Protein AF-G7EEY1-F1 (afdb_monomer_lite)

Sequence (114 aa):
MIKISQALYVRVALSIAIVAIVVTLLSSTLSYYSGLKEKKNTNYLLVQQLAQTMGKTAAIAAYLNDRELSQEIINGLLSNDLVQGASLEGEVNPKGEMDLFIASGSINKKKKLY

pLDDT: mean 75.81, std 14.01, range [40.0, 92.25]

Foldseek 3Di:
DDDVVVVVVVVVVVVVVVVVVVVVVVCVVVCVVVVVVVVVPVLVVVVVVVCVVLVVQLQVCLAVVPQVSNQVSQVVQQVDPSHFKDKGWHDQDPVNPDDTDIDIDGDPPVPDDD

Structure (mmCIF, N/CA/C/O backbone):
data_AF-G7EEY1-F1
#
_entry.id   AF-G7EEY1-F1
#
loop_
_atom_site.group_PDB
_atom_site.id
_atom_site.type_symbol
_atom_site.label_atom_id
_atom_site.label_alt_id
_atom_site.label_comp_id
_atom_site.label_asym_id
_atom_site.label_entity_id
_atom_site.label_seq_id
_atom_site.pdbx_PDB_ins_code
_atom_site.Cartn_x
_atom_site.Cartn_y
_atom_site.Cartn_z
_atom_site.occupancy
_atom_site.B_iso_or_equiv
_atom_site.auth_seq_id
_atom_site.auth_comp_id
_atom_site.auth_asym_id
_atom_site.auth_atom_id
_atom_site.pdbx_PDB_model_num
ATOM 1 N N . MET A 1 1 ? -29.458 -6.773 62.131 1.00 44.06 1 MET A N 1
ATOM 2 C CA . MET A 1 1 ? -29.624 -7.428 60.811 1.00 44.06 1 MET A CA 1
ATOM 3 C C . MET A 1 1 ? -29.709 -6.360 59.733 1.00 44.06 1 MET A C 1
ATOM 5 O O . MET A 1 1 ? -30.599 -5.522 59.774 1.00 44.06 1 MET A O 1
ATOM 9 N N . ILE A 1 2 ? -28.737 -6.350 58.825 1.00 49.78 2 ILE A N 1
ATOM 10 C CA . ILE A 1 2 ? -28.543 -5.340 57.778 1.00 49.78 2 ILE A CA 1
ATOM 11 C C . ILE A 1 2 ? -29.657 -5.467 56.725 1.00 49.78 2 ILE A C 1
ATOM 13 O O . ILE A 1 2 ? -29.683 -6.442 55.981 1.00 49.78 2 ILE A O 1
ATOM 17 N N . LYS A 1 3 ? -30.591 -4.506 56.671 1.00 56.91 3 LYS A N 1
ATOM 18 C CA . LYS A 1 3 ? -31.638 -4.443 55.626 1.00 56.91 3 LYS A CA 1
ATOM 19 C C . LYS A 1 3 ? -31.749 -3.091 54.902 1.00 56.91 3 LYS A C 1
ATOM 21 O O . LYS A 1 3 ? -32.408 -3.025 53.876 1.00 56.91 3 LYS A O 1
ATOM 26 N N . ILE A 1 4 ? -31.048 -2.044 55.356 1.00 56.56 4 ILE A N 1
ATOM 27 C CA . ILE A 1 4 ? -31.023 -0.729 54.683 1.00 56.56 4 ILE A CA 1
ATOM 28 C C . ILE A 1 4 ? -29.982 -0.656 53.546 1.00 56.56 4 ILE A C 1
ATOM 30 O O . ILE A 1 4 ? -30.215 0.017 52.546 1.00 56.56 4 ILE A O 1
ATOM 34 N N . SER A 1 5 ? -28.847 -1.362 53.643 1.00 56.47 5 SER A N 1
ATOM 35 C CA . SER A 1 5 ? -27.747 -1.208 52.672 1.00 56.47 5 SER A CA 1
ATOM 36 C C . SER A 1 5 ? -27.993 -1.888 51.320 1.00 56.47 5 SER A C 1
ATOM 38 O O . SER A 1 5 ? -27.432 -1.458 50.319 1.00 56.47 5 SER A O 1
ATOM 40 N N . GLN A 1 6 ? -28.850 -2.910 51.259 1.00 61.56 6 GLN A N 1
ATOM 41 C CA . GLN A 1 6 ? -29.102 -3.687 50.035 1.00 61.56 6 GLN A CA 1
ATOM 42 C C . GLN A 1 6 ? -29.752 -2.831 48.934 1.00 61.56 6 GLN A C 1
ATOM 44 O O . GLN A 1 6 ? -29.322 -2.861 47.786 1.00 61.56 6 GLN A O 1
ATOM 49 N N . ALA A 1 7 ? -30.730 -1.992 49.293 1.00 63.53 7 ALA A N 1
ATOM 50 C CA . ALA A 1 7 ? -31.387 -1.087 48.347 1.00 63.53 7 ALA A CA 1
ATOM 51 C C . ALA A 1 7 ? -30.442 0.009 47.820 1.00 63.53 7 ALA A C 1
ATOM 53 O O . ALA A 1 7 ? -30.568 0.444 46.676 1.00 63.53 7 ALA A O 1
ATOM 54 N N . LEU A 1 8 ? -29.470 0.430 48.638 1.00 73.06 8 LEU A N 1
ATOM 55 C CA . LEU A 1 8 ? -28.467 1.424 48.258 1.00 73.06 8 LEU A CA 1
ATOM 56 C C . LEU A 1 8 ? -27.470 0.842 47.244 1.00 73.06 8 LEU A C 1
ATOM 58 O O . LEU A 1 8 ? -27.193 1.469 46.223 1.00 73.06 8 LEU A O 1
ATOM 62 N N . TYR A 1 9 ? -27.007 -0.388 47.483 1.00 79.00 9 TYR A N 1
ATOM 63 C CA . TYR A 1 9 ? -26.114 -1.114 46.577 1.00 79.00 9 TYR A CA 1
ATOM 64 C C . TYR A 1 9 ? -26.742 -1.353 45.201 1.00 79.00 9 TYR A C 1
ATOM 66 O O . TYR A 1 9 ? -26.096 -1.107 44.185 1.00 79.00 9 TYR A O 1
ATOM 74 N N . VAL A 1 10 ? -28.012 -1.769 45.153 1.00 79.25 10 VAL A N 1
ATOM 75 C CA . VAL A 1 10 ? -28.720 -2.018 43.885 1.00 79.25 10 VAL A CA 1
ATOM 76 C C . VAL A 1 10 ? -28.840 -0.742 43.049 1.00 79.25 10 VAL A C 1
ATOM 78 O O . VAL A 1 10 ? -28.637 -0.770 41.837 1.00 79.25 10 VAL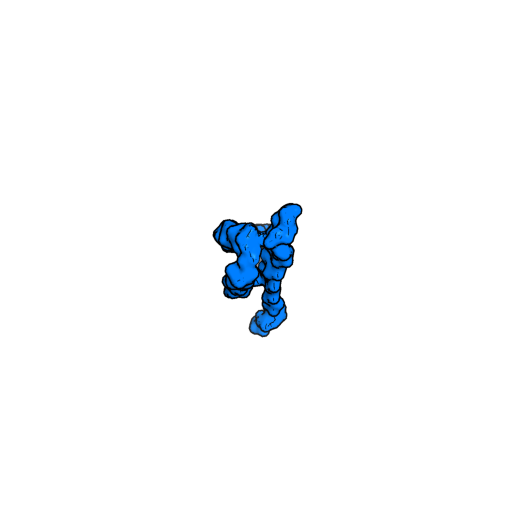 A O 1
ATOM 81 N N . ARG A 1 11 ? -29.113 0.400 43.689 1.00 82.38 11 ARG A N 1
ATOM 82 C CA . ARG A 1 11 ? -29.261 1.687 42.998 1.00 82.38 11 ARG A CA 1
ATOM 83 C C . ARG A 1 11 ? -27.939 2.182 42.410 1.00 82.38 11 ARG A C 1
ATOM 85 O O . ARG A 1 11 ? -27.918 2.694 41.297 1.00 82.38 11 ARG A O 1
ATOM 92 N N . VAL A 1 12 ? -26.839 1.989 43.138 1.00 85.44 12 VAL A N 1
ATOM 93 C CA . VAL A 1 12 ? -25.490 2.336 42.669 1.00 85.44 12 VAL A CA 1
ATOM 94 C C . VAL A 1 12 ? -25.050 1.408 41.534 1.00 85.44 12 VAL A C 1
ATOM 96 O O . VAL A 1 12 ? -24.562 1.890 40.513 1.00 85.44 12 VAL A O 1
ATOM 99 N N . ALA A 1 13 ? -25.283 0.099 41.663 1.00 86.62 13 ALA A N 1
ATOM 100 C CA . ALA A 1 13 ? -24.970 -0.873 40.617 1.00 86.62 13 ALA A CA 1
ATOM 101 C C . ALA A 1 13 ? -25.724 -0.579 39.308 1.00 86.62 13 ALA A C 1
ATOM 103 O O . ALA A 1 13 ? -25.133 -0.644 38.231 1.00 86.62 13 ALA A O 1
ATOM 104 N N . LEU A 1 14 ? -26.999 -0.182 39.401 1.00 86.12 14 LEU A N 1
ATOM 105 C CA . LEU A 1 14 ? -27.803 0.207 38.242 1.00 86.12 14 LEU A CA 1
ATOM 106 C C . LEU A 1 14 ? -27.230 1.446 37.535 1.00 86.12 14 LEU A C 1
ATOM 108 O O . LEU A 1 14 ? -27.119 1.458 36.311 1.00 86.12 14 LEU A O 1
ATOM 112 N N . SER A 1 15 ? -26.811 2.464 38.292 1.00 89.25 15 SER A N 1
ATOM 113 C CA . SER A 1 15 ? -26.184 3.666 37.726 1.00 89.25 15 SER A CA 1
ATOM 114 C C . SER A 1 15 ? -24.878 3.347 36.995 1.00 89.25 15 SER A C 1
ATOM 116 O O . SER A 1 15 ? -24.657 3.832 35.888 1.00 89.25 15 SER A O 1
ATOM 118 N N . ILE A 1 16 ? -24.030 2.495 37.578 1.00 89.19 16 ILE A N 1
ATOM 119 C CA . ILE A 1 16 ? -22.761 2.083 36.960 1.00 89.19 16 ILE A CA 1
ATOM 120 C C . ILE A 1 16 ? -23.021 1.284 35.676 1.00 89.19 16 ILE A C 1
ATOM 122 O O . ILE A 1 16 ? -22.350 1.518 34.672 1.00 89.19 16 ILE A O 1
ATOM 126 N N . ALA A 1 17 ? -24.020 0.395 35.674 1.00 89.19 17 ALA A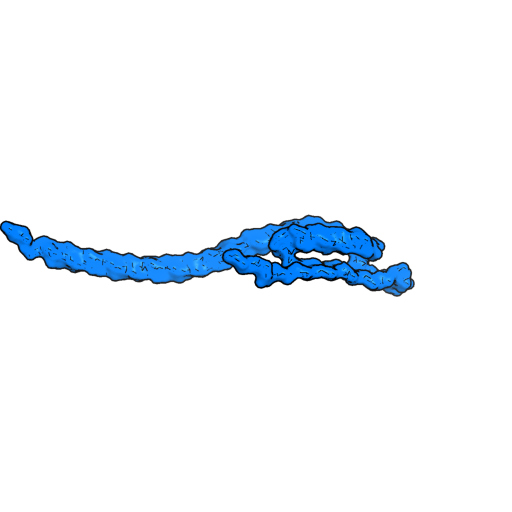 N 1
ATOM 127 C CA . ALA A 1 17 ? -24.393 -0.379 34.491 1.00 89.19 17 ALA A CA 1
ATOM 128 C C . ALA A 1 17 ? -24.844 0.520 33.327 1.00 89.19 17 ALA A C 1
ATOM 130 O O . ALA A 1 17 ? -24.420 0.316 32.191 1.00 89.19 17 ALA A O 1
ATOM 131 N N . ILE A 1 18 ? -25.645 1.554 33.606 1.00 90.00 18 ILE A N 1
ATOM 132 C CA . ILE A 1 18 ? -26.096 2.514 32.587 1.00 90.00 18 ILE A CA 1
ATOM 133 C C . ILE A 1 18 ? -24.907 3.291 32.009 1.00 90.00 18 ILE A C 1
ATOM 135 O O . ILE A 1 18 ? -24.782 3.412 30.790 1.00 90.00 18 ILE A O 1
ATOM 139 N N . VAL A 1 19 ? -24.006 3.781 32.866 1.00 90.94 19 VAL A N 1
ATOM 140 C CA . VAL A 1 19 ? -22.804 4.504 32.424 1.00 90.94 19 VAL A CA 1
ATOM 141 C C . VAL A 1 19 ? -21.909 3.604 31.574 1.00 90.94 19 VAL A C 1
ATOM 143 O O . VAL A 1 19 ? -21.447 4.035 30.520 1.00 90.94 19 VAL A O 1
ATOM 146 N N . ALA A 1 20 ? -21.712 2.348 31.977 1.00 88.38 20 ALA A N 1
ATOM 147 C CA . ALA A 1 20 ? -20.924 1.388 31.213 1.00 88.38 20 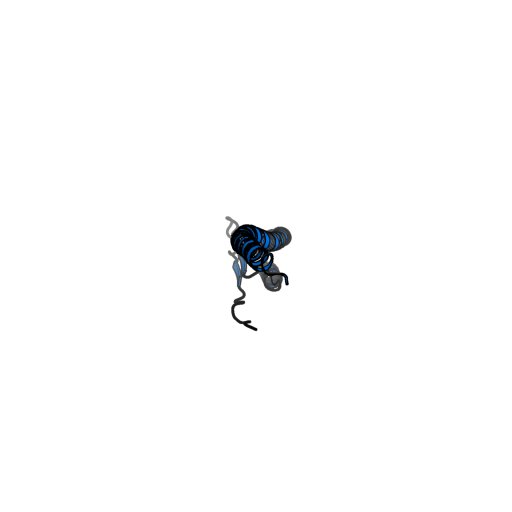ALA A CA 1
ATOM 148 C C . ALA A 1 20 ? -21.490 1.184 29.799 1.00 88.38 20 ALA A C 1
ATOM 150 O O . ALA A 1 20 ? -20.734 1.270 28.835 1.00 88.38 20 ALA A O 1
ATOM 151 N N . ILE A 1 21 ? -22.810 1.013 29.656 1.00 88.88 21 ILE A N 1
ATOM 152 C CA . ILE A 1 21 ? -23.468 0.860 28.345 1.00 88.88 21 ILE A CA 1
ATOM 153 C C . ILE A 1 21 ? -23.203 2.079 27.451 1.00 88.88 21 ILE A C 1
ATOM 155 O O . ILE A 1 21 ? -22.823 1.927 26.289 1.00 88.88 21 ILE A O 1
ATOM 159 N N . VAL A 1 22 ? -23.355 3.291 27.991 1.00 89.12 22 VAL A N 1
ATOM 160 C CA . VAL A 1 22 ? -23.116 4.534 27.240 1.00 89.12 22 VAL A CA 1
ATOM 161 C C . VAL A 1 22 ? -21.650 4.651 26.818 1.00 89.12 22 VAL A C 1
ATOM 163 O O . VAL A 1 22 ? -21.366 4.954 25.658 1.00 89.12 22 VAL A O 1
ATOM 166 N N . VAL A 1 23 ? -20.712 4.353 27.720 1.00 85.75 23 VAL A N 1
ATOM 167 C CA . VAL A 1 23 ? -19.270 4.375 27.428 1.00 85.75 23 VAL A CA 1
ATOM 168 C C . VAL A 1 23 ? -18.907 3.341 26.362 1.00 85.75 23 VAL A C 1
ATOM 170 O O . VAL A 1 23 ? -18.135 3.655 25.459 1.00 85.75 23 VAL A O 1
ATOM 173 N N . THR A 1 24 ? -19.488 2.140 26.398 1.00 83.00 24 THR A N 1
ATOM 174 C CA . THR A 1 24 ? -19.264 1.110 25.372 1.00 83.00 24 THR A CA 1
ATOM 175 C C . THR A 1 24 ? -19.789 1.547 24.003 1.00 83.00 24 THR A C 1
ATOM 177 O O . THR A 1 24 ? -19.101 1.354 23.001 1.00 83.00 24 THR A O 1
ATOM 180 N N . LEU A 1 25 ? -20.961 2.186 23.937 1.00 82.38 25 LEU A N 1
ATOM 181 C CA . LEU A 1 25 ? -21.525 2.693 22.679 1.00 82.38 25 LEU A CA 1
ATOM 182 C C . LEU A 1 25 ? -20.683 3.835 22.083 1.00 82.38 25 LEU A C 1
ATOM 184 O O . LEU A 1 25 ? -20.397 3.835 20.881 1.00 82.38 25 LEU A O 1
ATOM 188 N N . LEU A 1 26 ? -20.231 4.771 22.921 1.00 80.19 26 LEU A N 1
ATOM 189 C CA . LEU A 1 26 ? -19.333 5.859 22.516 1.00 80.19 26 LEU A CA 1
ATOM 190 C C . LEU A 1 26 ? -17.949 5.337 22.103 1.00 80.19 26 LEU A C 1
ATOM 192 O O . LEU A 1 26 ? -17.387 5.771 21.101 1.00 80.19 26 LEU A O 1
ATOM 196 N N . SER A 1 27 ? -17.406 4.364 22.836 1.00 75.31 27 SER A N 1
ATOM 197 C CA . SER A 1 27 ? -16.119 3.737 22.520 1.00 75.31 27 SER A CA 1
ATOM 198 C C . SER A 1 27 ? -16.176 2.934 21.219 1.00 75.31 27 SER A C 1
ATOM 200 O O . SER A 1 27 ? -15.231 2.985 20.431 1.00 75.31 27 SER A O 1
ATOM 202 N N . SER A 1 28 ? -17.295 2.257 20.944 1.00 71.94 28 SER A N 1
ATOM 203 C CA . SER A 1 28 ? -17.533 1.548 19.682 1.00 71.94 28 SER A CA 1
ATOM 204 C C . SER A 1 28 ? -17.548 2.511 18.492 1.00 71.94 28 SER A C 1
ATOM 206 O O . SER A 1 28 ? -16.879 2.275 17.487 1.00 71.94 28 SER A O 1
ATOM 208 N N . THR A 1 29 ? -18.233 3.649 18.625 1.00 67.06 29 THR A N 1
ATOM 209 C CA . THR A 1 29 ? -18.313 4.664 17.562 1.00 67.06 29 THR A CA 1
ATOM 210 C C . THR A 1 29 ? -16.983 5.385 17.326 1.00 67.06 29 THR A C 1
ATOM 212 O O . THR A 1 29 ? -16.582 5.554 16.173 1.00 67.06 29 THR A O 1
ATOM 215 N N . LEU A 1 30 ? -16.247 5.732 18.388 1.00 64.50 30 LEU A N 1
ATOM 216 C CA . LEU A 1 30 ? -14.889 6.287 18.291 1.00 64.50 30 LEU A CA 1
ATOM 217 C C . LEU A 1 30 ? -13.893 5.283 17.699 1.00 64.50 30 LEU A C 1
ATOM 219 O O . LEU A 1 30 ? -13.134 5.629 16.795 1.00 64.50 30 LEU A O 1
ATOM 223 N N . SER A 1 31 ? -13.919 4.028 18.153 1.00 61.41 31 SER A N 1
ATOM 224 C CA . SER A 1 31 ? -13.040 2.971 17.633 1.00 61.41 31 SER A CA 1
ATOM 225 C C . SER A 1 31 ? -13.340 2.635 16.177 1.00 61.41 31 SER A C 1
ATOM 227 O O . SER A 1 31 ? -12.419 2.340 15.420 1.00 61.41 31 SER A O 1
ATOM 229 N N . TYR A 1 32 ? -14.603 2.713 15.756 1.00 61.62 32 TYR A N 1
ATOM 230 C CA . TYR A 1 32 ? -14.983 2.533 14.358 1.00 61.62 32 TYR A CA 1
ATOM 231 C C . TYR A 1 32 ? -14.384 3.631 13.468 1.00 61.62 32 TYR A C 1
ATOM 233 O O . TYR A 1 32 ? -13.794 3.328 12.429 1.00 61.62 32 TYR A O 1
ATOM 241 N N . TYR A 1 33 ? -14.455 4.895 13.900 1.00 58.03 33 TYR A N 1
ATOM 242 C CA . TYR A 1 33 ? -13.888 6.022 13.152 1.00 58.03 33 TYR A CA 1
ATOM 243 C C . TYR A 1 33 ? -12.351 6.021 13.136 1.00 58.03 33 TYR A C 1
ATOM 245 O O . TYR A 1 33 ? -11.747 6.258 12.086 1.00 58.03 33 TYR A O 1
ATOM 253 N N . SER A 1 34 ? -11.712 5.713 14.266 1.00 53.88 34 SER A N 1
ATOM 254 C CA . SER A 1 34 ? -10.248 5.661 14.375 1.00 53.88 34 SER A CA 1
ATOM 255 C C . SER A 1 34 ? -9.660 4.427 13.679 1.00 53.88 34 SER A C 1
ATOM 257 O O . SER A 1 34 ? -8.716 4.539 12.896 1.00 53.88 34 SER A O 1
ATOM 259 N N . GLY A 1 35 ? -10.270 3.252 13.860 1.00 53.38 35 GLY A N 1
ATOM 260 C CA . GLY A 1 35 ? -9.774 1.985 13.316 1.00 53.38 35 GLY A CA 1
ATOM 261 C C . GLY A 1 35 ? -9.863 1.878 11.791 1.00 53.38 35 GLY A C 1
ATOM 262 O O . GLY A 1 35 ? -9.016 1.236 11.166 1.00 53.38 35 GLY A O 1
ATOM 263 N N . LEU A 1 36 ? -10.842 2.536 11.161 1.00 50.97 36 LEU A N 1
ATOM 264 C CA . LEU A 1 36 ? -10.952 2.580 9.697 1.00 50.97 36 LEU A CA 1
ATOM 265 C C . LEU A 1 36 ? -9.885 3.464 9.045 1.00 50.97 36 LEU A C 1
ATOM 267 O O . LEU A 1 36 ? -9.450 3.170 7.927 1.00 50.97 36 LEU A O 1
ATOM 271 N N . LYS A 1 37 ? -9.451 4.528 9.727 1.00 50.91 37 LYS A N 1
ATOM 272 C CA . LYS A 1 37 ? -8.423 5.437 9.209 1.00 50.91 37 LYS A CA 1
ATOM 273 C C . LYS A 1 37 ? -7.022 4.850 9.373 1.00 50.91 37 LYS A C 1
ATOM 275 O O . LYS A 1 37 ? -6.200 4.981 8.472 1.00 50.91 37 LYS A O 1
ATOM 280 N N . GLU A 1 38 ? -6.790 4.113 10.454 1.00 51.84 38 GLU A N 1
ATOM 281 C CA . GLU A 1 38 ? -5.497 3.490 10.748 1.00 51.84 38 GLU A CA 1
ATOM 282 C C . GLU A 1 38 ? -5.228 2.243 9.886 1.00 51.84 38 GLU A C 1
ATOM 284 O O . GLU A 1 38 ? -4.149 2.104 9.311 1.00 51.84 38 GLU A O 1
ATOM 289 N N . LYS A 1 39 ? -6.237 1.385 9.662 1.00 50.72 39 LYS A N 1
ATOM 290 C CA . LYS A 1 39 ? -6.072 0.168 8.838 1.00 50.72 39 LYS A CA 1
ATOM 291 C C . LYS A 1 39 ? -5.864 0.440 7.343 1.00 50.72 39 LYS A C 1
ATOM 293 O O . LYS A 1 39 ? -5.281 -0.394 6.646 1.00 50.72 39 LYS A O 1
ATOM 298 N N . LYS A 1 40 ? -6.327 1.588 6.838 1.00 52.03 40 LYS A N 1
ATOM 299 C CA . LYS A 1 40 ? -6.120 1.991 5.437 1.00 52.03 40 LYS A CA 1
ATOM 300 C C . LYS A 1 40 ? -4.775 2.682 5.211 1.00 52.03 40 LYS A C 1
ATOM 302 O O . LYS A 1 40 ? -4.174 2.470 4.162 1.00 52.03 40 LYS A O 1
ATOM 307 N N . ASN A 1 41 ? -4.289 3.460 6.178 1.00 55.19 41 ASN A N 1
ATOM 308 C CA . ASN A 1 41 ? -3.089 4.274 5.986 1.00 55.19 41 ASN A CA 1
ATOM 309 C C . ASN A 1 41 ? -1.816 3.418 5.871 1.00 55.19 41 ASN A C 1
ATOM 311 O O . ASN A 1 41 ? -1.003 3.643 4.981 1.00 55.19 41 ASN A O 1
ATOM 315 N N . THR A 1 42 ? -1.672 2.379 6.700 1.00 59.56 42 THR A N 1
ATOM 316 C CA . THR A 1 42 ? -0.457 1.544 6.705 1.00 59.56 42 THR A CA 1
ATOM 317 C C . THR A 1 42 ? -0.290 0.735 5.417 1.00 59.56 42 THR A C 1
ATOM 319 O O . THR A 1 42 ? 0.791 0.720 4.839 1.00 59.56 42 THR A O 1
ATOM 322 N N . ASN A 1 43 ? -1.360 0.110 4.910 1.00 63.03 43 ASN A N 1
ATOM 323 C CA . ASN A 1 43 ? -1.286 -0.661 3.662 1.00 63.03 43 ASN A CA 1
ATOM 324 C C . ASN A 1 43 ? -1.063 0.234 2.437 1.00 63.03 43 ASN A C 1
ATOM 326 O O . ASN A 1 43 ? -0.317 -0.138 1.535 1.00 63.03 43 ASN A O 1
ATOM 330 N N . TYR A 1 44 ? -1.673 1.424 2.413 1.00 68.88 44 TYR A N 1
ATOM 331 C CA . TYR A 1 44 ? -1.499 2.358 1.303 1.00 68.88 44 TYR A CA 1
ATOM 332 C C . TYR A 1 44 ? -0.062 2.882 1.219 1.00 68.88 44 TYR A C 1
ATOM 334 O O . TYR A 1 44 ? 0.503 2.931 0.131 1.00 68.88 44 TYR A O 1
ATOM 342 N N . LEU A 1 45 ? 0.558 3.198 2.360 1.00 77.88 45 LEU A N 1
ATOM 343 C CA . LEU A 1 45 ? 1.954 3.639 2.405 1.00 77.88 45 LEU A CA 1
ATOM 344 C C . LEU A 1 45 ? 2.918 2.561 1.894 1.00 77.88 45 LEU A C 1
ATOM 346 O O . LEU A 1 45 ? 3.835 2.878 1.141 1.00 77.88 45 LEU A O 1
ATOM 350 N N . LEU A 1 46 ? 2.687 1.293 2.245 1.00 78.06 46 LEU A N 1
ATOM 351 C CA . LEU A 1 46 ? 3.510 0.177 1.766 1.00 78.06 46 LEU A CA 1
ATOM 352 C C . LEU A 1 46 ? 3.384 -0.019 0.249 1.00 78.06 46 LEU A C 1
ATOM 354 O O . LEU A 1 46 ? 4.395 -0.145 -0.441 1.00 78.06 46 LEU A O 1
ATOM 358 N N . VAL A 1 47 ? 2.158 0.018 -0.286 1.00 79.94 47 VAL A N 1
ATOM 359 C CA . VAL A 1 47 ? 1.925 -0.056 -1.739 1.00 79.94 47 VAL A CA 1
ATOM 360 C C . VAL A 1 47 ? 2.543 1.148 -2.452 1.00 79.94 47 VAL A C 1
ATOM 362 O O . VAL A 1 47 ? 3.139 0.994 -3.515 1.00 79.94 47 VAL A O 1
ATOM 365 N N . GLN A 1 48 ? 2.464 2.340 -1.860 1.00 81.50 48 GLN A N 1
ATOM 366 C CA . GLN A 1 48 ? 3.035 3.554 -2.436 1.00 81.50 48 GLN A CA 1
ATOM 367 C C . GLN A 1 48 ? 4.569 3.517 -2.477 1.00 81.50 48 GLN A C 1
ATOM 369 O O . GLN A 1 48 ? 5.154 3.882 -3.494 1.00 81.50 48 GLN A O 1
ATOM 374 N N . GLN A 1 49 ? 5.226 3.035 -1.421 1.00 83.50 49 GLN A N 1
ATOM 375 C CA . GLN A 1 49 ? 6.683 2.853 -1.395 1.00 83.50 49 GLN A CA 1
ATOM 376 C C . GLN A 1 49 ? 7.152 1.805 -2.412 1.00 83.50 49 GLN A C 1
ATOM 378 O O . GLN A 1 49 ? 8.158 2.010 -3.102 1.00 83.50 49 GLN A O 1
ATOM 383 N N . LEU A 1 50 ? 6.401 0.708 -2.543 1.00 83.38 50 LEU A N 1
ATOM 384 C CA . LEU A 1 50 ? 6.654 -0.319 -3.550 1.00 83.38 50 LEU A CA 1
ATOM 385 C C . LEU A 1 50 ? 6.534 0.262 -4.967 1.00 83.38 50 LEU A C 1
ATOM 387 O O . LEU A 1 50 ? 7.459 0.130 -5.770 1.00 83.38 50 LEU A O 1
ATOM 391 N N . ALA A 1 51 ? 5.439 0.975 -5.248 1.00 81.44 51 ALA A N 1
ATOM 392 C CA . ALA A 1 51 ? 5.207 1.631 -6.531 1.00 81.44 51 ALA A CA 1
ATOM 393 C C . ALA A 1 51 ? 6.274 2.693 -6.842 1.00 81.44 51 ALA A C 1
ATOM 395 O O . ALA A 1 51 ? 6.721 2.797 -7.979 1.00 81.44 51 ALA A O 1
ATOM 396 N N . GLN A 1 52 ? 6.733 3.453 -5.845 1.00 86.12 52 GLN A N 1
ATOM 397 C CA . GLN A 1 52 ? 7.775 4.466 -6.029 1.00 86.12 52 GLN A CA 1
ATOM 398 C C . GLN A 1 52 ? 9.138 3.847 -6.368 1.00 86.12 52 GLN A C 1
ATOM 400 O O . GLN A 1 52 ? 9.868 4.385 -7.204 1.00 86.12 52 GLN A O 1
ATOM 405 N N . THR A 1 53 ? 9.478 2.715 -5.748 1.00 86.50 53 THR A N 1
ATOM 406 C CA . THR A 1 53 ? 10.729 1.995 -6.023 1.00 86.50 53 THR A CA 1
ATOM 407 C C . THR A 1 53 ? 10.703 1.362 -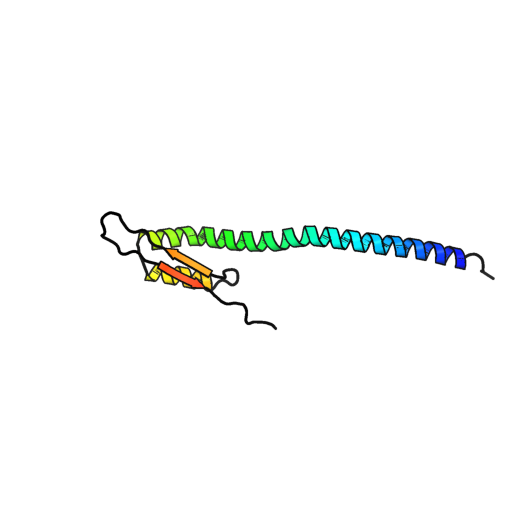7.411 1.00 86.50 53 THR A C 1
ATOM 409 O O . THR A 1 53 ? 11.630 1.558 -8.196 1.00 86.50 53 THR A O 1
ATOM 412 N N . MET A 1 54 ? 9.623 0.649 -7.743 1.00 86.44 54 MET A N 1
ATOM 413 C CA . MET A 1 54 ? 9.510 -0.049 -9.027 1.00 86.44 54 MET A CA 1
ATOM 414 C C . MET A 1 54 ? 9.157 0.882 -10.190 1.00 86.44 54 MET A C 1
ATOM 416 O O . MET A 1 54 ? 9.470 0.563 -11.332 1.00 86.44 54 MET A O 1
ATOM 420 N N . GLY A 1 55 ? 8.578 2.055 -9.920 1.00 86.12 55 GLY A N 1
ATOM 421 C CA . GLY A 1 55 ? 8.170 3.023 -10.937 1.00 86.12 55 GLY A CA 1
ATOM 422 C C . GLY A 1 55 ? 9.329 3.560 -11.775 1.00 86.12 55 GLY A C 1
ATOM 423 O O . GLY A 1 55 ? 9.173 3.736 -12.978 1.00 86.12 55 GLY A O 1
ATOM 424 N N . LYS A 1 56 ? 10.516 3.762 -11.185 1.00 87.06 56 LYS A N 1
ATOM 425 C CA . LYS A 1 56 ? 11.704 4.187 -11.950 1.00 87.06 56 LYS A CA 1
ATOM 426 C C . LYS A 1 56 ? 12.170 3.102 -12.919 1.00 87.06 56 LYS A C 1
ATOM 428 O O . LYS A 1 56 ? 12.449 3.397 -14.074 1.00 87.06 56 LYS A O 1
ATOM 433 N N . THR A 1 57 ? 12.217 1.853 -12.463 1.00 88.19 57 THR A N 1
ATOM 434 C CA . THR A 1 57 ? 12.597 0.704 -13.294 1.00 88.19 57 THR A CA 1
ATOM 435 C C . THR A 1 57 ? 11.558 0.444 -14.386 1.00 88.19 57 THR A C 1
ATOM 437 O O . THR A 1 57 ? 11.921 0.225 -15.536 1.00 88.19 57 THR A O 1
ATOM 440 N N . ALA A 1 58 ? 10.270 0.554 -14.051 1.00 86.44 58 ALA A N 1
ATOM 441 C CA . ALA A 1 58 ? 9.162 0.449 -14.996 1.00 86.44 58 ALA A CA 1
ATOM 442 C C . ALA A 1 58 ? 9.218 1.538 -16.075 1.00 86.44 58 ALA A C 1
ATOM 444 O O . ALA A 1 58 ? 9.041 1.240 -17.250 1.00 86.44 58 ALA A O 1
ATOM 445 N N . ALA A 1 59 ? 9.524 2.781 -15.697 1.00 87.00 59 ALA A N 1
ATOM 446 C CA . ALA A 1 59 ? 9.685 3.878 -16.647 1.00 87.00 59 ALA A CA 1
ATOM 447 C C . ALA A 1 59 ? 10.860 3.643 -17.610 1.00 87.00 59 ALA A C 1
ATOM 449 O O . ALA A 1 59 ? 10.744 3.935 -18.795 1.00 87.00 59 ALA A O 1
ATOM 450 N N . ILE A 1 60 ? 11.972 3.079 -17.125 1.00 86.50 60 ILE A N 1
ATOM 451 C CA . ILE A 1 60 ? 13.114 2.718 -17.978 1.00 86.50 60 ILE A CA 1
ATOM 452 C C . ILE A 1 60 ? 12.724 1.605 -18.959 1.00 86.50 60 ILE A C 1
ATOM 454 O O . ILE A 1 60 ? 12.994 1.730 -20.150 1.00 86.50 60 ILE A O 1
ATOM 458 N N . ALA A 1 61 ? 12.056 0.550 -18.486 1.00 86.56 61 ALA A N 1
ATOM 459 C CA . ALA A 1 61 ? 11.604 -0.553 -19.336 1.00 86.56 61 ALA A CA 1
ATOM 460 C C . ALA A 1 61 ? 10.584 -0.093 -20.394 1.00 86.56 61 ALA A C 1
ATOM 462 O O . ALA A 1 61 ? 10.685 -0.476 -21.559 1.00 86.56 61 ALA A O 1
ATOM 463 N N . ALA A 1 62 ? 9.657 0.788 -20.006 1.00 85.69 62 ALA A N 1
ATOM 464 C CA . ALA A 1 62 ? 8.683 1.410 -20.898 1.00 85.69 62 ALA A CA 1
ATOM 465 C C . ALA A 1 62 ? 9.354 2.291 -21.963 1.00 85.69 62 ALA A C 1
ATOM 467 O O . ALA A 1 62 ? 8.981 2.233 -23.133 1.00 85.69 62 ALA A O 1
ATOM 468 N N . TYR A 1 63 ? 10.363 3.077 -21.575 1.00 84.25 63 TYR A N 1
ATOM 469 C CA . TYR A 1 63 ? 11.108 3.942 -22.491 1.00 84.25 63 TYR A CA 1
ATOM 470 C C . TYR A 1 63 ? 11.956 3.148 -23.491 1.00 84.25 63 TYR A C 1
ATOM 472 O O . TYR A 1 63 ? 12.013 3.491 -24.669 1.00 84.25 63 TYR A O 1
ATOM 480 N N . LEU A 1 64 ? 12.602 2.073 -23.032 1.00 86.31 64 LEU A N 1
ATOM 481 C CA . LEU A 1 64 ? 13.395 1.181 -23.881 1.00 86.31 64 LEU A CA 1
ATOM 482 C C . LEU A 1 64 ? 12.535 0.214 -24.706 1.00 86.31 64 LEU A C 1
ATOM 484 O O . LEU A 1 64 ? 13.078 -0.531 -25.517 1.00 86.31 64 LEU A O 1
ATOM 488 N N . ASN A 1 65 ? 11.215 0.223 -24.498 1.00 83.06 65 ASN A N 1
ATOM 489 C CA . ASN A 1 65 ? 10.265 -0.698 -25.116 1.00 83.06 65 ASN A CA 1
ATOM 490 C C . ASN A 1 65 ? 10.670 -2.176 -24.942 1.00 83.06 65 ASN A C 1
ATOM 492 O O . ASN A 1 65 ? 10.488 -3.027 -25.817 1.00 83.06 65 ASN A O 1
ATOM 496 N N . ASP A 1 66 ? 11.257 -2.471 -23.782 1.00 87.25 66 ASP A N 1
ATOM 497 C CA . ASP A 1 66 ? 11.785 -3.785 -23.454 1.00 87.25 66 ASP A CA 1
ATOM 498 C C . ASP A 1 66 ? 10.654 -4.645 -22.885 1.00 87.25 66 ASP A C 1
ATOM 500 O O . ASP A 1 66 ? 10.249 -4.512 -21.723 1.00 87.25 66 ASP A O 1
ATOM 504 N N . ARG A 1 67 ? 10.106 -5.510 -23.743 1.00 85.25 67 ARG A N 1
ATOM 505 C CA . ARG A 1 67 ? 8.971 -6.369 -23.392 1.00 85.25 67 ARG A CA 1
ATOM 506 C C . ARG A 1 67 ? 9.334 -7.387 -22.322 1.00 85.25 67 ARG A C 1
ATOM 508 O O . ARG A 1 67 ? 8.503 -7.647 -21.453 1.00 85.25 67 ARG A O 1
ATOM 515 N N . GLU A 1 68 ? 10.532 -7.963 -22.382 1.00 87.00 68 GLU A N 1
ATOM 516 C CA . GLU A 1 68 ? 10.957 -8.991 -21.430 1.00 87.00 68 GLU A CA 1
ATOM 517 C C . GLU A 1 68 ? 11.154 -8.379 -20.047 1.00 87.00 68 GLU A C 1
ATOM 519 O O . GLU A 1 68 ? 10.543 -8.843 -19.080 1.00 87.00 68 GLU A O 1
ATOM 524 N N . LEU A 1 69 ? 11.882 -7.261 -19.970 1.00 89.44 69 LEU A N 1
ATOM 525 C CA . LEU A 1 69 ? 12.091 -6.535 -18.720 1.00 89.44 69 LEU A CA 1
ATOM 526 C C . LEU A 1 69 ? 10.765 -6.042 -18.126 1.00 89.44 69 LEU A C 1
ATOM 528 O O . LEU A 1 69 ? 10.527 -6.147 -16.923 1.00 89.44 69 LEU A O 1
ATOM 532 N N . SER A 1 70 ? 9.864 -5.539 -18.967 1.00 89.12 70 SER A N 1
ATOM 533 C CA . SER A 1 70 ? 8.541 -5.092 -18.529 1.00 89.12 70 SER A CA 1
ATOM 534 C C . SER A 1 70 ? 7.693 -6.236 -17.966 1.00 89.12 70 SER A C 1
ATOM 536 O O . SER A 1 70 ? 7.024 -6.058 -16.948 1.00 89.12 70 SER A O 1
ATOM 538 N N . GLN A 1 71 ? 7.725 -7.419 -18.586 1.00 90.12 71 GLN A N 1
ATOM 539 C CA . GLN A 1 71 ? 7.025 -8.603 -18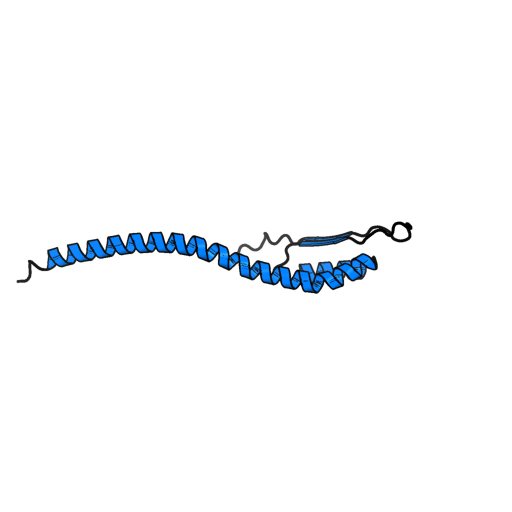.076 1.00 90.12 71 GLN A CA 1
ATOM 540 C C . GLN A 1 71 ? 7.633 -9.100 -16.763 1.00 90.12 71 GLN A C 1
ATOM 542 O O . GLN A 1 71 ? 6.895 -9.458 -15.845 1.00 90.12 71 GLN A O 1
ATOM 547 N N . GLU A 1 72 ? 8.958 -9.071 -16.626 1.00 90.56 72 GLU A N 1
ATOM 548 C CA . GLU A 1 72 ? 9.633 -9.421 -15.375 1.00 90.56 72 GLU A CA 1
ATOM 549 C C . GLU A 1 72 ? 9.249 -8.464 -14.235 1.00 90.56 72 GLU A C 1
ATOM 551 O O . GLU A 1 72 ? 8.934 -8.908 -13.129 1.00 90.56 72 GLU A O 1
ATOM 556 N N . ILE A 1 73 ? 9.158 -7.161 -14.519 1.00 91.00 73 ILE A N 1
ATOM 557 C CA . ILE A 1 73 ? 8.683 -6.144 -13.568 1.00 91.00 73 ILE A CA 1
ATOM 558 C C . ILE A 1 73 ? 7.235 -6.413 -13.139 1.00 91.00 73 ILE A C 1
ATOM 560 O O . ILE A 1 73 ? 6.936 -6.365 -11.942 1.00 91.00 73 ILE A O 1
ATOM 564 N N . ILE A 1 74 ? 6.337 -6.722 -14.082 1.00 92.25 74 ILE A N 1
ATOM 565 C CA . ILE A 1 74 ? 4.942 -7.076 -13.777 1.00 92.25 74 ILE A CA 1
ATOM 566 C C . ILE A 1 74 ? 4.881 -8.345 -12.921 1.00 92.25 74 ILE A C 1
ATOM 568 O O . ILE A 1 74 ? 4.195 -8.356 -11.900 1.00 92.25 74 ILE A O 1
ATOM 572 N N . ASN A 1 75 ? 5.629 -9.388 -13.274 1.00 91.31 75 ASN A N 1
ATOM 573 C CA . ASN A 1 75 ? 5.672 -10.634 -12.508 1.00 91.31 75 ASN A CA 1
ATOM 574 C C . ASN A 1 75 ? 6.225 -10.417 -11.090 1.00 91.31 75 ASN A C 1
ATOM 576 O O . ASN A 1 75 ? 5.667 -10.940 -10.123 1.00 91.31 75 ASN A O 1
ATOM 580 N N . GLY A 1 76 ? 7.262 -9.588 -10.947 1.00 89.75 76 GLY A N 1
ATOM 581 C CA . GLY A 1 76 ? 7.805 -9.178 -9.653 1.00 89.75 76 GLY A CA 1
ATOM 582 C C . GLY A 1 76 ? 6.781 -8.423 -8.803 1.00 89.75 76 GLY A C 1
ATOM 583 O O . GLY A 1 76 ? 6.596 -8.753 -7.631 1.00 89.75 76 GLY A O 1
ATOM 584 N N . LEU A 1 77 ? 6.044 -7.476 -9.393 1.00 89.81 77 LEU A N 1
ATOM 585 C CA . LEU A 1 77 ? 4.958 -6.754 -8.719 1.00 89.81 77 LEU A CA 1
ATOM 586 C C . LEU A 1 77 ? 3.831 -7.696 -8.279 1.00 89.81 77 LEU A C 1
ATOM 588 O O . LEU A 1 77 ? 3.387 -7.616 -7.137 1.00 89.81 77 LEU A O 1
ATOM 592 N N . LEU A 1 78 ? 3.394 -8.610 -9.147 1.00 91.00 78 LEU A N 1
ATOM 593 C CA . LEU A 1 78 ? 2.307 -9.554 -8.859 1.00 91.00 78 LEU A CA 1
ATOM 594 C C . LEU A 1 78 ? 2.697 -10.653 -7.863 1.00 91.00 78 LEU A C 1
ATOM 596 O O . LEU A 1 78 ? 1.814 -11.272 -7.269 1.00 91.00 78 LEU A O 1
ATOM 600 N N . SER A 1 79 ? 3.995 -10.883 -7.652 1.00 89.56 79 SER A N 1
ATOM 601 C CA . SER A 1 79 ? 4.483 -11.754 -6.577 1.00 89.56 79 SER A CA 1
ATOM 602 C C . SER A 1 79 ? 4.272 -11.151 -5.182 1.00 89.56 79 SER A C 1
ATOM 604 O O . SER A 1 79 ? 4.261 -11.879 -4.188 1.00 89.56 79 SER A O 1
ATOM 606 N N . ASN A 1 80 ? 4.083 -9.829 -5.088 1.00 87.38 80 ASN A N 1
ATOM 607 C CA . ASN A 1 80 ? 3.874 -9.147 -3.822 1.00 87.38 80 ASN A CA 1
ATOM 608 C C . ASN A 1 80 ? 2.420 -9.266 -3.356 1.00 87.38 80 ASN A C 1
ATOM 610 O O . ASN A 1 80 ? 1.479 -8.919 -4.069 1.00 87.38 80 ASN A O 1
ATOM 614 N N . ASP A 1 81 ? 2.232 -9.674 -2.101 1.00 84.81 81 ASP A N 1
ATOM 615 C CA . ASP A 1 81 ? 0.896 -9.929 -1.582 1.00 84.81 81 ASP A CA 1
ATOM 616 C C . ASP A 1 81 ? -0.012 -8.691 -1.481 1.00 84.81 81 ASP A C 1
ATOM 618 O O . ASP A 1 81 ? -1.239 -8.843 -1.445 1.00 84.81 81 ASP A O 1
ATOM 622 N N . LEU A 1 82 ? 0.565 -7.489 -1.462 1.00 85.00 82 LEU A N 1
ATOM 623 C CA . LEU A 1 82 ? -0.159 -6.220 -1.383 1.00 85.00 82 LEU A CA 1
ATOM 624 C C . LEU A 1 82 ? -0.648 -5.729 -2.755 1.00 85.00 82 LEU A C 1
ATOM 626 O O . LEU A 1 82 ? -1.515 -4.855 -2.816 1.00 85.00 82 LEU A O 1
ATOM 630 N N . VAL A 1 83 ? -0.121 -6.279 -3.851 1.00 84.44 83 VAL A N 1
ATOM 631 C CA . VAL A 1 83 ? -0.438 -5.865 -5.223 1.00 84.44 83 VAL A CA 1
ATOM 632 C 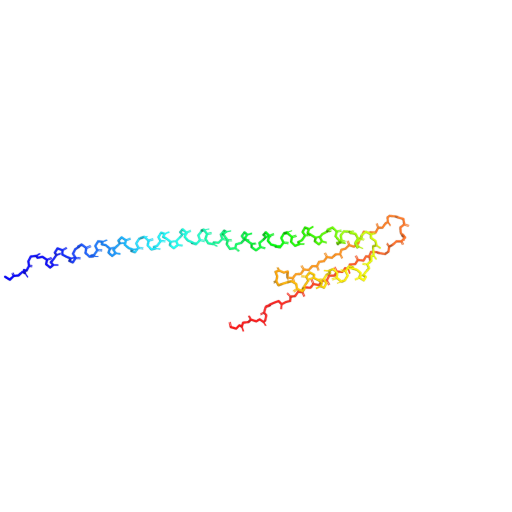C . VAL A 1 83 ? -1.535 -6.764 -5.784 1.00 84.44 83 VAL A C 1
ATOM 634 O O . VAL A 1 83 ? -1.416 -7.981 -5.767 1.00 84.44 83 VAL A O 1
ATOM 637 N N . GLN A 1 84 ? -2.620 -6.179 -6.294 1.00 86.38 84 GLN A N 1
ATOM 638 C CA . GLN A 1 84 ? -3.707 -6.939 -6.938 1.00 86.38 84 GLN A CA 1
ATOM 639 C C . GLN A 1 84 ? -3.607 -6.961 -8.466 1.00 86.38 84 GLN A C 1
ATOM 641 O O . GLN A 1 84 ? -4.161 -7.847 -9.115 1.00 86.38 84 GLN A O 1
ATOM 646 N N . GLY A 1 85 ? -2.900 -5.996 -9.041 1.00 86.81 85 GLY A N 1
ATOM 647 C CA . GLY A 1 85 ? -2.713 -5.866 -10.475 1.00 86.81 85 GLY A CA 1
ATOM 648 C C . GLY A 1 85 ? -1.640 -4.836 -10.784 1.00 86.81 85 GLY A C 1
ATOM 649 O O . GLY A 1 85 ? -1.389 -3.936 -9.979 1.00 86.81 85 GLY A O 1
ATOM 650 N N . ALA A 1 86 ? -1.012 -4.989 -11.942 1.00 88.38 86 ALA A N 1
ATOM 651 C CA . ALA A 1 86 ? -0.020 -4.063 -12.461 1.00 88.38 86 ALA A CA 1
ATOM 652 C C . ALA A 1 86 ? -0.155 -3.979 -13.986 1.00 88.38 86 ALA A C 1
ATOM 654 O O . ALA A 1 86 ? -0.505 -4.962 -14.642 1.00 88.38 86 ALA A O 1
ATOM 655 N N . SER A 1 87 ? 0.121 -2.800 -14.539 1.00 87.88 87 SER A N 1
ATOM 656 C CA . SER A 1 87 ? 0.148 -2.558 -15.979 1.00 87.88 87 SER A CA 1
ATOM 657 C C . SER A 1 87 ? 1.278 -1.595 -16.304 1.00 87.88 87 SER A C 1
ATOM 659 O O . SER A 1 87 ? 1.512 -0.645 -15.556 1.00 87.88 87 SER A O 1
ATOM 661 N N . LEU A 1 88 ? 1.968 -1.851 -17.406 1.00 87.38 88 LEU A N 1
ATOM 662 C CA . LEU A 1 88 ? 3.078 -1.066 -17.914 1.00 87.38 88 LEU A CA 1
ATOM 663 C C . LEU A 1 88 ? 2.880 -0.899 -19.417 1.00 87.38 88 LEU A C 1
ATOM 665 O O . LEU A 1 88 ? 2.674 -1.872 -20.138 1.00 87.38 88 LEU A O 1
ATOM 669 N N . GLU A 1 89 ? 2.906 0.346 -19.865 1.00 85.69 89 GLU A N 1
ATOM 670 C CA . GLU A 1 89 ? 2.684 0.739 -21.251 1.00 85.69 89 GLU A CA 1
ATOM 671 C C . GLU A 1 89 ? 3.897 1.544 -21.710 1.00 85.69 89 GLU A C 1
ATOM 673 O O . GLU A 1 89 ? 4.308 2.494 -21.041 1.00 85.69 89 GLU A O 1
ATOM 678 N N . GLY A 1 90 ? 4.522 1.085 -22.792 1.00 80.81 90 GLY A N 1
ATOM 679 C CA . GLY A 1 90 ? 5.636 1.771 -23.437 1.00 80.81 90 GLY A CA 1
ATOM 680 C C . GLY A 1 90 ? 5.150 2.968 -24.247 1.00 80.81 90 GLY A C 1
ATOM 681 O O . GLY A 1 90 ? 4.010 2.994 -24.702 1.00 80.81 90 GLY A O 1
ATOM 682 N N . GLU A 1 91 ? 6.016 3.956 -24.455 1.00 74.69 91 GLU A N 1
ATOM 683 C CA . GLU A 1 91 ? 5.688 5.109 -25.297 1.00 74.69 91 GLU A CA 1
ATOM 684 C C . GLU A 1 91 ? 6.071 4.838 -26.760 1.00 74.69 91 GLU A C 1
ATOM 686 O O . GLU A 1 91 ? 7.143 4.302 -27.055 1.00 74.69 91 GLU A O 1
ATOM 691 N N . VAL A 1 92 ? 5.198 5.220 -27.695 1.00 67.88 92 VAL A N 1
ATOM 692 C CA . VAL A 1 92 ? 5.498 5.166 -29.132 1.00 67.88 92 VAL A CA 1
ATOM 693 C C . VAL A 1 92 ? 6.311 6.396 -29.504 1.00 67.88 92 VAL A C 1
ATOM 695 O O . VAL A 1 92 ? 5.835 7.523 -29.376 1.00 67.88 92 VAL A O 1
ATOM 698 N N . ASN A 1 93 ? 7.521 6.193 -30.024 1.00 66.62 93 ASN A N 1
ATOM 699 C CA . ASN A 1 93 ? 8.305 7.292 -30.578 1.00 66.62 93 ASN A CA 1
ATOM 700 C C . ASN A 1 93 ? 7.577 7.864 -31.817 1.00 66.62 93 ASN A C 1
ATOM 702 O O . ASN A 1 93 ? 7.277 7.100 -32.738 1.00 66.62 93 ASN A O 1
ATOM 706 N N . PRO A 1 94 ? 7.339 9.189 -31.907 1.00 62.34 94 PRO A N 1
ATOM 707 C CA . PRO A 1 94 ? 6.662 9.827 -33.044 1.00 62.34 94 PRO A CA 1
ATOM 708 C C . PRO A 1 94 ? 7.363 9.633 -34.401 1.00 62.34 94 PRO A C 1
ATOM 710 O O . PRO A 1 94 ? 6.767 9.920 -35.437 1.00 62.34 94 PRO A O 1
ATOM 713 N N . LYS A 1 95 ? 8.603 9.125 -34.424 1.00 67.31 95 LYS A N 1
ATOM 714 C CA . LYS A 1 95 ? 9.292 8.690 -35.650 1.00 67.31 95 LYS A CA 1
ATOM 715 C C . LYS A 1 95 ? 8.870 7.304 -36.164 1.00 67.31 95 LYS A C 1
ATOM 717 O O . LYS A 1 95 ? 9.336 6.904 -37.224 1.00 67.31 95 LYS A O 1
ATOM 722 N N . GLY A 1 96 ? 7.992 6.584 -35.458 1.00 59.91 96 GLY A N 1
ATOM 723 C CA . GLY A 1 96 ? 7.462 5.281 -35.886 1.00 59.91 96 GLY A CA 1
ATOM 724 C C . GLY A 1 96 ? 8.463 4.123 -35.802 1.00 59.91 96 GLY A C 1
ATOM 725 O O . GLY A 1 96 ? 8.221 3.066 -36.368 1.00 59.91 96 GLY A O 1
ATOM 726 N N . GLU A 1 97 ? 9.589 4.318 -35.113 1.00 66.75 97 GLU A N 1
ATOM 727 C CA . GLU A 1 97 ? 10.689 3.344 -35.035 1.00 66.75 97 GLU A CA 1
ATOM 728 C C . GLU A 1 97 ? 10.473 2.268 -33.950 1.00 66.75 97 GLU A C 1
ATOM 730 O O . GLU A 1 97 ? 11.251 1.320 -33.877 1.00 66.75 97 GLU A O 1
ATOM 735 N N . MET A 1 98 ? 9.437 2.389 -33.105 1.00 63.59 98 MET A N 1
ATOM 736 C CA . MET A 1 98 ? 9.137 1.434 -32.028 1.00 63.59 98 MET A CA 1
ATOM 737 C C . MET A 1 98 ? 7.630 1.167 -31.903 1.00 63.59 98 MET A C 1
ATOM 739 O O . MET A 1 98 ? 6.843 2.107 -31.791 1.00 63.59 98 MET A O 1
ATOM 743 N N . ASP A 1 99 ? 7.241 -0.109 -31.870 1.00 68.94 99 ASP A N 1
ATOM 744 C CA . ASP A 1 99 ? 5.848 -0.545 -31.706 1.00 68.94 99 ASP A CA 1
ATOM 745 C C . ASP A 1 99 ? 5.336 -0.314 -30.283 1.00 68.94 99 ASP A C 1
ATOM 747 O O . ASP A 1 99 ? 6.024 -0.643 -29.321 1.00 68.94 99 ASP A O 1
ATOM 751 N N . LEU A 1 100 ? 4.094 0.155 -30.126 1.00 72.50 100 LEU A N 1
ATOM 752 C CA . LEU A 1 100 ? 3.449 0.246 -28.812 1.00 72.50 100 LEU A CA 1
ATOM 753 C C . LEU A 1 100 ? 3.458 -1.124 -28.116 1.00 72.50 100 LEU A C 1
ATOM 755 O O . LEU A 1 100 ? 3.015 -2.128 -28.686 1.00 72.50 100 LEU A O 1
ATOM 759 N N . PHE A 1 101 ? 3.915 -1.160 -26.867 1.00 78.69 101 PHE A N 1
ATOM 760 C CA . PHE A 1 101 ? 3.887 -2.364 -26.048 1.00 78.69 101 PHE A CA 1
ATOM 761 C C . PHE A 1 101 ? 3.100 -2.153 -24.761 1.00 78.69 101 PHE A C 1
ATOM 763 O O . PHE A 1 101 ? 3.269 -1.148 -24.076 1.00 78.69 101 PHE A O 1
ATOM 770 N N . ILE A 1 102 ? 2.300 -3.163 -24.412 1.00 79.25 102 ILE A N 1
ATOM 771 C CA . ILE A 1 102 ? 1.519 -3.231 -23.181 1.00 79.25 102 ILE A CA 1
ATOM 772 C C . ILE A 1 102 ? 1.852 -4.540 -22.459 1.00 79.25 102 ILE A C 1
ATOM 774 O O . ILE A 1 102 ? 1.621 -5.626 -22.996 1.00 79.25 102 ILE A O 1
ATOM 778 N N . ALA A 1 103 ? 2.339 -4.445 -21.224 1.00 79.88 103 ALA A N 1
ATOM 779 C CA . ALA A 1 103 ? 2.392 -5.546 -20.268 1.00 79.88 103 ALA A CA 1
ATOM 780 C C . ALA A 1 103 ? 1.326 -5.336 -19.193 1.00 79.88 103 ALA A C 1
ATOM 782 O O . ALA A 1 103 ? 1.270 -4.279 -18.573 1.00 79.88 103 ALA A O 1
ATOM 783 N N . SER A 1 104 ? 0.490 -6.337 -18.928 1.00 83.50 104 SER A N 1
ATOM 784 C CA . SER A 1 104 ? -0.521 -6.251 -17.873 1.00 83.50 104 SER A CA 1
ATOM 785 C C . SER A 1 104 ? -0.761 -7.610 -17.236 1.00 83.50 104 SER A C 1
ATOM 787 O O . SER A 1 104 ? -0.724 -8.638 -17.912 1.00 83.50 104 SER A O 1
ATOM 789 N N . GLY A 1 105 ? -1.035 -7.612 -15.936 1.00 82.38 105 GLY A N 1
ATOM 790 C CA . GLY A 1 105 ? -1.439 -8.806 -15.211 1.00 82.38 105 GLY A CA 1
ATOM 791 C C . GLY A 1 105 ? -2.225 -8.459 -13.951 1.00 82.38 105 GLY A C 1
ATOM 792 O O . GLY A 1 105 ? -2.135 -7.360 -13.401 1.00 82.38 105 GLY A O 1
ATOM 793 N N . SER A 1 106 ? -3.070 -9.383 -13.508 1.00 82.38 106 SER A N 1
ATOM 794 C CA . SER A 1 106 ? -3.927 -9.203 -12.335 1.00 82.38 106 SER A CA 1
ATOM 795 C C . SER A 1 106 ? -4.107 -10.524 -11.609 1.00 82.38 106 SER A C 1
ATOM 797 O O . SER A 1 106 ? -4.288 -11.567 -12.238 1.00 82.38 106 SER A O 1
ATOM 799 N N . ILE A 1 107 ? -4.092 -10.479 -10.280 1.00 75.12 107 ILE A N 1
ATOM 800 C CA . ILE A 1 107 ? -4.306 -11.652 -9.438 1.00 75.12 107 ILE A CA 1
ATOM 801 C C . ILE A 1 107 ? -5.719 -11.631 -8.855 1.00 75.12 107 ILE A C 1
ATOM 803 O O . ILE A 1 107 ? -6.117 -10.732 -8.114 1.00 75.12 107 ILE A O 1
ATOM 807 N N . ASN A 1 108 ? -6.508 -12.661 -9.157 1.00 68.38 108 ASN A N 1
ATOM 808 C CA . ASN A 1 108 ? -7.816 -12.834 -8.535 1.00 68.38 108 ASN A CA 1
ATOM 809 C C . ASN A 1 108 ? -7.651 -13.519 -7.171 1.00 68.38 108 ASN A C 1
ATOM 811 O O . ASN A 1 108 ? -7.765 -14.738 -7.042 1.00 68.38 108 ASN A O 1
ATOM 815 N N . LYS A 1 109 ? -7.383 -12.727 -6.129 1.00 61.72 109 LYS A N 1
ATOM 816 C CA . LYS A 1 109 ? -7.224 -13.227 -4.752 1.00 61.72 109 LYS A CA 1
ATOM 817 C C . LYS A 1 109 ? -8.540 -13.623 -4.058 1.00 61.72 109 LYS A C 1
ATOM 819 O O . LYS A 1 109 ? -8.515 -13.974 -2.882 1.00 61.72 109 LYS A O 1
ATOM 824 N N . LYS A 1 110 ? -9.693 -13.649 -4.747 1.00 54.84 110 LYS A N 1
ATOM 825 C CA . LYS A 1 110 ? -10.999 -13.963 -4.121 1.00 54.84 110 LYS A CA 1
ATOM 826 C C . LYS A 1 110 ? -11.206 -15.435 -3.724 1.00 54.84 110 LYS A C 1
ATOM 828 O O . LYS A 1 110 ? -12.297 -15.783 -3.284 1.00 54.84 110 LYS A O 1
ATOM 833 N N . LYS A 1 111 ? -10.198 -16.308 -3.827 1.00 47.81 111 LYS A N 1
ATOM 834 C CA . LYS A 1 111 ? -10.330 -17.744 -3.522 1.00 47.81 111 LYS A CA 1
ATOM 835 C C . LYS A 1 111 ? -9.337 -18.245 -2.468 1.00 47.81 111 LYS A C 1
ATOM 837 O O . LYS A 1 111 ? -8.640 -19.224 -2.699 1.00 47.81 111 LYS A O 1
ATOM 842 N N . LYS A 1 112 ? -9.289 -17.602 -1.301 1.00 45.56 112 LYS A N 1
ATOM 843 C CA . LYS A 1 112 ? -8.859 -18.243 -0.044 1.00 45.56 112 LYS A CA 1
ATOM 844 C C . LYS A 1 112 ? -9.716 -17.720 1.110 1.00 45.56 112 LYS A C 1
ATOM 846 O O . LYS A 1 112 ? -9.298 -16.860 1.872 1.00 45.56 112 LYS A O 1
ATOM 851 N N . LEU A 1 113 ? -10.949 -18.225 1.170 1.00 44.84 113 LEU A N 1
ATOM 852 C CA . LEU A 1 113 ? -11.685 -18.355 2.425 1.00 44.84 113 LEU A CA 1
ATOM 853 C C . LEU A 1 113 ? -11.047 -19.546 3.152 1.00 44.84 113 LEU A C 1
ATOM 855 O O . LEU A 1 113 ? -11.150 -20.670 2.661 1.00 44.84 113 LEU A O 1
ATOM 859 N N . TYR A 1 114 ? -10.332 -19.274 4.237 1.00 40.00 114 TYR A N 1
ATOM 860 C CA . TYR A 1 114 ? -10.110 -20.237 5.312 1.00 40.00 114 TYR A CA 1
ATOM 861 C C . TYR A 1 114 ? -10.962 -19.788 6.491 1.00 40.00 114 TYR A C 1
ATOM 863 O O . TYR A 1 114 ? -10.982 -18.559 6.739 1.00 40.00 114 TYR A O 1
#

Radius of gyration: 28.94 Å; chains: 1; bounding box: 45×30×97 Å

Secondary structure (DSSP, 8-state):
---SHHHHHHHHHHHHHHHHHHHHHHHHHHHHHHHHHHHHHHHHHHHHHHHHHHHHHHHHHHHTT-HHHHHHHHHHHHTSTT-SEEEEEPPPPTTS-S---EEEEE--------